Protein AF-A0A258B348-F1 (afdb_monomer)

Sequence (143 aa):
MLDVQHRRGAKHREEIDFTRKFMWTHMIFGAVVITLFLFHEVFRWFAGSLAWYALSLVVMYGFMNGRKSCRWLLALVFLAGSGAGLYFLSRVLPNTTEPRAALVPHAVIPLWVGFANLSYAIGALFVLFDPRIQRAGETGFML

pLDDT: mean 89.49, std 11.37, range [51.16, 97.75]

Structure (mmCIF, N/CA/C/O backbone):
data_AF-A0A258B348-F1
#
_entry.id   AF-A0A258B348-F1
#
loop_
_atom_site.group_PDB
_atom_site.id
_atom_site.type_symbol
_atom_site.label_atom_id
_atom_site.label_alt_id
_atom_site.label_comp_id
_atom_site.label_asym_id
_atom_site.label_entity_id
_atom_site.label_seq_id
_atom_site.pdbx_PDB_ins_code
_atom_site.Cartn_x
_atom_site.Cartn_y
_atom_site.Cartn_z
_atom_site.occupancy
_atom_site.B_iso_or_equiv
_atom_site.auth_seq_id
_atom_site.auth_comp_id
_atom_site.auth_asym_id
_atom_site.auth_atom_id
_atom_site.pdbx_PDB_model_num
ATOM 1 N N . MET A 1 1 ? -31.563 -8.450 29.713 1.00 52.59 1 MET A N 1
ATOM 2 C CA . MET A 1 1 ? -30.110 -8.649 29.462 1.00 52.59 1 MET A CA 1
ATOM 3 C C . MET A 1 1 ? -29.759 -8.773 27.975 1.00 52.59 1 MET A C 1
ATOM 5 O O . MET A 1 1 ? -28.684 -8.312 27.610 1.00 52.59 1 MET A O 1
ATOM 9 N N . LEU A 1 2 ? -30.648 -9.290 27.113 1.00 52.59 2 LEU A N 1
ATOM 10 C CA . LEU A 1 2 ? -30.443 -9.358 25.653 1.00 52.59 2 LEU A CA 1
ATOM 11 C C . LEU A 1 2 ? -30.317 -7.981 24.964 1.00 52.59 2 LEU A C 1
ATOM 13 O O . LEU A 1 2 ? -29.423 -7.805 24.141 1.00 52.59 2 LEU A O 1
ATOM 17 N N . ASP A 1 3 ? -31.091 -6.968 25.368 1.00 54.38 3 ASP A N 1
ATOM 18 C CA . ASP A 1 3 ? -31.000 -5.616 24.774 1.00 54.38 3 ASP A CA 1
ATOM 19 C C . ASP A 1 3 ? -29.657 -4.916 25.015 1.00 54.38 3 ASP A C 1
ATOM 21 O O . ASP A 1 3 ? -29.196 -4.120 24.196 1.00 54.38 3 ASP A O 1
ATOM 25 N N . VAL A 1 4 ? -28.986 -5.229 26.127 1.00 54.09 4 VAL A N 1
ATOM 26 C CA . VAL A 1 4 ? -27.671 -4.659 26.459 1.00 54.09 4 VAL A CA 1
ATOM 27 C C . VAL A 1 4 ? -26.576 -5.287 25.590 1.00 54.09 4 VAL A C 1
ATOM 29 O O . VAL A 1 4 ? -25.642 -4.594 25.187 1.00 54.09 4 VAL A O 1
ATOM 32 N N . GLN A 1 5 ? -26.705 -6.572 25.241 1.00 52.72 5 GLN A N 1
ATOM 33 C CA . GLN A 1 5 ? -25.818 -7.233 24.278 1.00 52.72 5 GLN A CA 1
ATOM 34 C C . GLN A 1 5 ? -26.095 -6.774 22.842 1.00 52.72 5 GLN A C 1
ATOM 36 O O . GLN A 1 5 ? -25.146 -6.507 22.106 1.00 52.72 5 GLN A O 1
ATOM 41 N N . HIS A 1 6 ? -27.363 -6.574 22.471 1.00 51.16 6 HIS A N 1
ATOM 42 C CA . HIS A 1 6 ? -27.734 -6.034 21.161 1.00 51.16 6 HIS A CA 1
ATOM 43 C C . HIS A 1 6 ? -27.214 -4.595 20.972 1.00 51.16 6 HIS A C 1
ATOM 45 O O . HIS A 1 6 ? -26.609 -4.276 19.948 1.00 51.16 6 HIS A O 1
ATOM 51 N N . ARG A 1 7 ? -27.316 -3.745 22.008 1.00 53.38 7 ARG A N 1
ATOM 52 C CA . ARG A 1 7 ? -26.714 -2.398 22.010 1.00 53.38 7 ARG A CA 1
ATOM 53 C C . ARG A 1 7 ? -25.183 -2.412 22.001 1.00 53.38 7 ARG A C 1
ATOM 55 O O . ARG A 1 7 ? -24.591 -1.532 21.385 1.00 53.38 7 ARG A O 1
ATOM 62 N N . ARG A 1 8 ? -24.522 -3.381 22.649 1.00 53.28 8 ARG A N 1
ATOM 63 C CA . ARG A 1 8 ? -23.050 -3.525 22.593 1.00 53.28 8 ARG A CA 1
ATOM 64 C C . ARG A 1 8 ? -22.556 -3.950 21.208 1.00 53.28 8 ARG A C 1
ATOM 66 O O . ARG A 1 8 ? -21.567 -3.393 20.748 1.00 53.28 8 ARG A O 1
ATOM 73 N N . GLY A 1 9 ? -23.261 -4.861 20.534 1.00 55.91 9 GLY A N 1
ATOM 74 C CA . GLY A 1 9 ? -22.968 -5.228 19.143 1.00 55.91 9 GLY A CA 1
ATOM 75 C C . GLY A 1 9 ? -23.170 -4.060 18.172 1.00 55.91 9 GLY A C 1
ATOM 76 O O . GLY A 1 9 ? -22.343 -3.836 17.294 1.00 55.91 9 GLY A O 1
ATOM 77 N N . ALA A 1 10 ? -24.214 -3.250 18.381 1.00 59.28 10 ALA A N 1
ATOM 78 C CA . ALA A 1 10 ? -24.449 -2.035 17.599 1.00 59.28 10 ALA A CA 1
ATOM 79 C C . ALA A 1 10 ? -23.384 -0.944 17.839 1.00 59.28 10 ALA A C 1
ATOM 81 O O . ALA A 1 10 ? -23.037 -0.221 16.911 1.00 59.28 10 ALA A O 1
ATOM 82 N N . LYS A 1 11 ? -22.826 -0.849 19.056 1.00 65.12 11 LYS A N 1
ATOM 83 C CA . LYS A 1 11 ? -21.873 0.206 19.447 1.00 65.12 11 LYS A CA 1
ATOM 84 C C . LYS A 1 11 ? -20.532 0.140 18.704 1.00 65.12 11 LYS A C 1
ATOM 86 O O . LYS A 1 11 ? -19.933 1.182 18.474 1.00 65.12 11 LYS A O 1
ATOM 91 N N . HIS A 1 12 ? -20.079 -1.054 18.323 1.00 74.75 12 HIS A N 1
ATOM 92 C CA . HIS A 1 12 ? -18.804 -1.246 17.615 1.00 74.75 12 HIS A CA 1
ATOM 93 C C . HIS A 1 12 ? -18.969 -1.465 16.106 1.00 74.75 12 HIS A C 1
ATOM 95 O O . HIS A 1 12 ? -17.981 -1.607 15.390 1.00 74.75 12 HIS A O 1
ATOM 101 N N . ARG A 1 13 ? -20.208 -1.478 15.600 1.00 82.75 13 ARG A N 1
ATOM 102 C CA . ARG A 1 13 ? -20.493 -1.792 14.196 1.00 82.75 13 ARG A CA 1
ATOM 103 C C . ARG A 1 13 ? -19.879 -0.776 13.237 1.00 82.75 13 ARG A C 1
ATOM 105 O O . ARG A 1 13 ? -19.224 -1.173 12.285 1.00 82.75 13 ARG A O 1
ATOM 112 N N . GLU A 1 14 ? -20.012 0.517 13.527 1.00 86.88 14 GLU A N 1
ATOM 113 C CA . GLU A 1 14 ? -19.422 1.577 12.696 1.00 86.88 14 GLU A CA 1
ATOM 114 C C . GLU A 1 14 ? -17.888 1.508 12.661 1.00 86.88 14 GLU A C 1
ATOM 116 O O . GLU A 1 14 ? -17.269 1.721 11.619 1.00 86.88 14 GLU A O 1
ATOM 121 N N . GLU A 1 15 ? -17.269 1.174 13.795 1.00 89.81 15 GLU A N 1
ATOM 122 C CA . GLU A 1 15 ? -15.815 1.044 13.932 1.00 89.81 15 GLU A CA 1
ATOM 123 C C . GLU A 1 15 ? -15.298 -0.154 13.124 1.00 89.81 15 GLU A C 1
ATOM 125 O O . GLU A 1 15 ? -14.300 -0.045 12.402 1.00 89.81 15 GLU A O 1
ATOM 130 N N . ILE A 1 16 ? -16.015 -1.279 13.195 1.00 89.56 16 ILE A N 1
ATOM 131 C CA . ILE A 1 16 ? -15.736 -2.486 12.415 1.00 89.56 16 ILE A CA 1
ATOM 132 C C . ILE A 1 16 ? -15.950 -2.226 10.921 1.00 89.56 16 ILE A C 1
ATOM 134 O O . ILE A 1 16 ? -15.089 -2.585 10.124 1.00 89.56 16 ILE A O 1
ATOM 138 N N . ASP A 1 17 ? -17.041 -1.569 10.525 1.00 92.44 17 ASP A N 1
ATOM 139 C CA . ASP A 1 17 ? -17.347 -1.289 9.118 1.00 92.44 17 ASP A CA 1
ATOM 140 C C . ASP A 1 17 ? -16.320 -0.334 8.494 1.00 92.44 17 ASP A C 1
ATOM 142 O O . ASP A 1 17 ? -15.881 -0.546 7.360 1.00 92.44 17 ASP A O 1
ATOM 146 N N . PHE A 1 18 ? -15.882 0.688 9.236 1.00 93.25 18 PHE A N 1
ATOM 147 C CA . PHE A 1 18 ? -14.788 1.563 8.812 1.00 93.25 18 PHE A CA 1
ATOM 148 C C . PHE A 1 18 ? -13.486 0.778 8.622 1.00 93.25 18 PHE A C 1
ATOM 150 O O . PHE A 1 18 ? -12.853 0.864 7.569 1.00 93.25 18 PHE A O 1
ATOM 157 N N . THR A 1 19 ? -13.109 -0.026 9.618 1.00 93.81 19 THR A N 1
ATOM 158 C CA . THR A 1 19 ? -11.858 -0.794 9.584 1.00 93.81 19 THR A CA 1
ATOM 159 C C . THR A 1 19 ? -11.880 -1.841 8.472 1.00 93.81 19 THR A C 1
ATOM 161 O O . THR A 1 19 ? -10.892 -2.011 7.765 1.00 93.81 19 THR A O 1
ATOM 164 N N . ARG A 1 20 ? -13.024 -2.487 8.237 1.00 94.06 20 ARG A N 1
ATOM 165 C CA . ARG A 1 20 ? -13.231 -3.428 7.132 1.00 94.06 20 ARG A CA 1
ATOM 166 C C . ARG A 1 20 ? -13.042 -2.753 5.778 1.00 94.06 20 ARG A C 1
ATOM 168 O O . ARG A 1 20 ? -12.306 -3.275 4.946 1.00 94.06 20 ARG A O 1
ATOM 175 N N . LYS A 1 21 ? -13.655 -1.583 5.561 1.00 95.50 21 LYS A N 1
ATOM 176 C CA . LYS A 1 21 ? -13.462 -0.798 4.328 1.00 95.50 21 LYS A CA 1
ATOM 177 C C . LYS A 1 21 ? -11.998 -0.418 4.141 1.00 95.50 21 LYS A C 1
ATOM 179 O O . LYS A 1 21 ? -11.476 -0.556 3.044 1.00 95.50 21 LYS A O 1
ATOM 184 N N . PHE A 1 22 ? -11.325 -0.006 5.212 1.00 95.69 22 PHE A N 1
ATOM 185 C CA . PHE A 1 22 ? -9.898 0.299 5.178 1.00 95.69 22 PHE A CA 1
ATOM 186 C C . PHE A 1 22 ? -9.052 -0.922 4.766 1.00 95.69 22 PHE A C 1
ATOM 188 O O . PHE A 1 22 ? -8.181 -0.797 3.906 1.00 95.69 22 PHE A O 1
ATOM 195 N N . MET A 1 23 ? -9.341 -2.112 5.308 1.00 95.75 23 MET A N 1
ATOM 196 C CA . MET A 1 23 ? -8.646 -3.350 4.927 1.00 95.75 23 MET A CA 1
ATOM 197 C C . MET A 1 23 ? -8.924 -3.753 3.475 1.00 95.75 23 MET A C 1
ATOM 199 O O . MET A 1 23 ? -7.995 -4.110 2.754 1.00 95.75 23 MET A O 1
ATOM 203 N N . TRP A 1 24 ? -10.166 -3.614 3.007 1.00 96.62 24 TRP A N 1
ATOM 204 C CA . TRP A 1 24 ? -10.508 -3.803 1.594 1.00 96.62 24 TRP A CA 1
ATOM 205 C C . TRP A 1 24 ? -9.739 -2.854 0.675 1.00 96.62 24 TRP A C 1
ATOM 207 O O . TRP A 1 24 ? -9.206 -3.286 -0.348 1.00 96.62 24 TRP A O 1
ATOM 217 N N . THR A 1 25 ? -9.628 -1.578 1.052 1.00 96.19 25 THR A N 1
ATOM 218 C CA . THR A 1 25 ? -8.833 -0.600 0.305 1.00 96.19 25 THR A CA 1
ATOM 219 C C . THR A 1 25 ? -7.378 -1.044 0.209 1.00 96.19 25 THR A C 1
ATOM 221 O O . THR A 1 25 ? -6.828 -1.036 -0.887 1.00 96.19 25 THR A O 1
ATOM 224 N N . HIS A 1 26 ? -6.764 -1.498 1.309 1.00 96.38 26 HIS A N 1
ATOM 225 C CA . HIS A 1 26 ? -5.401 -2.048 1.283 1.00 96.38 26 HIS A CA 1
ATOM 226 C C . HIS A 1 26 ? -5.277 -3.251 0.341 1.00 96.38 26 HIS A C 1
ATOM 228 O O . HIS A 1 26 ? -4.334 -3.319 -0.448 1.00 96.38 26 HIS A O 1
ATOM 234 N N . MET A 1 27 ? -6.240 -4.177 0.380 1.00 96.50 27 MET A N 1
ATOM 235 C CA . MET A 1 27 ? -6.226 -5.355 -0.486 1.00 96.50 27 MET A CA 1
ATOM 236 C C . MET A 1 27 ? -6.227 -4.966 -1.967 1.00 96.50 27 MET A C 1
ATOM 238 O O . MET A 1 27 ? -5.360 -5.414 -2.716 1.00 96.50 27 MET A O 1
ATOM 242 N N . ILE A 1 28 ? -7.152 -4.100 -2.380 1.00 96.69 28 ILE A N 1
ATOM 243 C CA . ILE A 1 28 ? -7.243 -3.633 -3.769 1.00 96.69 28 ILE A CA 1
ATOM 244 C C . ILE A 1 28 ? -5.974 -2.865 -4.148 1.00 96.69 28 ILE A C 1
ATOM 246 O O . ILE A 1 28 ? -5.372 -3.121 -5.190 1.00 96.69 28 ILE A O 1
ATOM 250 N N . PHE A 1 29 ? -5.533 -1.954 -3.282 1.00 95.88 29 PHE A N 1
ATOM 251 C CA . PHE A 1 29 ? -4.398 -1.082 -3.555 1.00 95.88 29 PHE A CA 1
ATOM 252 C C . PHE A 1 29 ? -3.085 -1.857 -3.717 1.00 95.88 29 PHE A C 1
ATOM 254 O O . PHE A 1 29 ? -2.336 -1.612 -4.662 1.00 95.88 29 PHE A O 1
ATOM 261 N N . GLY A 1 30 ? -2.828 -2.848 -2.859 1.00 94.94 30 GLY A N 1
ATOM 262 C CA . GLY A 1 30 ? -1.639 -3.690 -2.974 1.00 94.94 30 GLY A CA 1
ATOM 263 C C . GLY A 1 30 ? -1.623 -4.523 -4.259 1.00 94.94 30 GLY A C 1
ATOM 264 O O . GLY A 1 30 ? -0.583 -4.618 -4.909 1.00 94.94 30 GLY A O 1
ATOM 265 N N . ALA A 1 31 ? -2.777 -5.046 -4.690 1.00 96.56 31 ALA A N 1
ATOM 266 C CA . ALA A 1 31 ? -2.891 -5.754 -5.967 1.00 96.56 31 ALA A CA 1
ATOM 267 C C . ALA A 1 31 ? -2.591 -4.837 -7.169 1.00 96.56 31 ALA A C 1
ATOM 269 O O . ALA A 1 31 ? -1.899 -5.247 -8.105 1.00 96.56 31 ALA A O 1
ATOM 270 N N . VAL A 1 32 ? -3.049 -3.580 -7.124 1.00 96.38 32 VAL A N 1
ATOM 271 C CA . VAL A 1 32 ? -2.737 -2.570 -8.148 1.00 96.38 32 VAL A CA 1
ATOM 272 C C . VAL A 1 32 ? -1.234 -2.289 -8.200 1.00 96.38 32 VAL A C 1
ATOM 274 O O . VAL A 1 32 ? -0.656 -2.326 -9.283 1.00 96.38 32 VAL A O 1
ATOM 277 N N . VAL A 1 33 ? -0.577 -2.079 -7.055 1.00 94.88 33 VAL A N 1
ATOM 278 C CA . VAL A 1 33 ? 0.877 -1.830 -6.989 1.00 94.88 33 VAL A CA 1
ATOM 279 C C . VAL A 1 33 ? 1.681 -2.986 -7.594 1.00 94.88 33 VAL A C 1
ATOM 281 O O . VAL A 1 33 ? 2.580 -2.752 -8.402 1.00 94.88 33 VAL A O 1
ATOM 284 N N . ILE A 1 34 ? 1.337 -4.230 -7.252 1.00 95.44 34 ILE A N 1
ATOM 285 C CA . ILE A 1 34 ? 1.980 -5.428 -7.816 1.00 95.44 34 ILE A CA 1
ATOM 286 C C . ILE A 1 34 ? 1.810 -5.459 -9.340 1.00 95.44 34 ILE A C 1
ATOM 288 O O . ILE A 1 34 ? 2.776 -5.668 -10.076 1.00 95.44 34 ILE A O 1
ATOM 292 N N . THR A 1 35 ? 0.589 -5.218 -9.817 1.00 94.38 35 THR A N 1
ATOM 293 C CA . THR A 1 35 ? 0.264 -5.240 -11.249 1.00 94.38 35 THR A CA 1
ATOM 294 C C . THR A 1 35 ? 1.022 -4.155 -12.015 1.00 94.38 35 THR A C 1
ATOM 296 O O . THR A 1 35 ? 1.547 -4.415 -13.095 1.00 94.38 35 THR A O 1
ATOM 299 N N . LEU A 1 36 ? 1.157 -2.955 -11.445 1.00 94.06 36 LEU A N 1
ATOM 300 C CA . LEU A 1 36 ? 1.926 -1.871 -12.057 1.00 94.06 36 LEU A CA 1
ATOM 301 C C . LEU A 1 36 ? 3.411 -2.226 -12.176 1.00 94.06 36 LEU A C 1
ATOM 303 O O . LEU A 1 36 ? 3.993 -2.037 -13.243 1.00 94.06 36 LEU A O 1
ATOM 307 N N . PHE A 1 37 ? 4.027 -2.803 -11.138 1.00 93.19 37 PHE A N 1
ATOM 308 C CA . PHE A 1 37 ? 5.416 -3.268 -11.242 1.00 93.19 37 PHE A CA 1
ATOM 309 C C . PHE A 1 37 ? 5.603 -4.347 -12.314 1.00 93.19 37 PHE A C 1
ATOM 311 O O . PHE A 1 37 ? 6.640 -4.358 -12.980 1.00 93.19 37 PHE A O 1
ATOM 318 N N . LEU A 1 38 ? 4.610 -5.223 -12.498 1.00 92.50 38 LEU A N 1
ATOM 319 C CA . LEU A 1 38 ? 4.613 -6.218 -13.567 1.00 92.50 38 LEU A CA 1
ATOM 320 C C . LEU A 1 38 ? 4.548 -5.558 -14.954 1.00 92.50 38 LEU A C 1
ATOM 322 O O . LEU A 1 38 ? 5.351 -5.895 -15.818 1.00 92.50 38 LEU A O 1
ATOM 326 N N . PHE A 1 39 ? 3.649 -4.592 -15.161 1.00 92.12 39 PHE A N 1
ATOM 327 C CA . PHE A 1 39 ? 3.495 -3.890 -16.446 1.00 92.12 39 PHE A CA 1
ATOM 328 C C . PHE A 1 39 ? 4.687 -3.003 -16.817 1.00 92.12 39 PHE A C 1
ATOM 330 O O . PHE A 1 39 ? 4.958 -2.796 -17.999 1.00 92.12 39 PHE A O 1
ATOM 337 N N . HIS A 1 40 ? 5.420 -2.511 -15.820 1.00 88.81 40 HIS A N 1
ATOM 338 C CA . HIS A 1 40 ? 6.686 -1.809 -16.024 1.00 88.81 40 HIS A CA 1
ATOM 339 C C . HIS A 1 40 ? 7.893 -2.750 -16.187 1.00 88.81 40 HIS A C 1
ATOM 341 O O . HIS A 1 40 ? 9.023 -2.269 -16.291 1.00 88.81 40 HIS A O 1
ATOM 347 N N . GLU A 1 41 ? 7.673 -4.071 -16.176 1.00 89.94 41 GLU A N 1
ATOM 348 C CA . GLU A 1 41 ? 8.704 -5.115 -16.269 1.00 89.94 41 GLU A CA 1
ATOM 349 C C . GLU A 1 41 ? 9.805 -5.000 -15.194 1.00 89.94 41 GLU A C 1
ATOM 351 O O . GLU A 1 41 ? 10.937 -5.457 -15.359 1.00 89.94 41 GLU A O 1
ATOM 356 N N . VAL A 1 42 ? 9.484 -4.426 -14.028 1.00 89.94 42 VAL A N 1
ATOM 357 C CA . VAL A 1 42 ? 10.429 -4.293 -12.906 1.00 89.94 42 VAL A CA 1
ATOM 358 C C . VAL A 1 42 ? 10.365 -5.555 -12.039 1.00 89.94 42 VAL A C 1
ATOM 360 O O . VAL A 1 42 ? 10.003 -5.516 -10.862 1.00 89.94 42 VAL A O 1
ATOM 363 N N . PHE A 1 43 ? 10.716 -6.708 -12.619 1.00 90.06 43 PHE A N 1
ATOM 364 C CA . PHE A 1 43 ? 10.436 -8.038 -12.048 1.00 90.06 43 PHE A CA 1
ATOM 365 C C . PHE A 1 43 ? 10.975 -8.259 -10.628 1.00 90.06 43 PHE A C 1
ATOM 367 O O . PHE A 1 43 ? 10.317 -8.888 -9.798 1.00 90.06 43 PHE A O 1
ATOM 374 N N . ARG A 1 44 ? 12.149 -7.704 -10.304 1.00 92.06 44 ARG A N 1
ATOM 375 C CA . ARG A 1 44 ? 12.716 -7.805 -8.949 1.00 92.06 44 ARG A CA 1
ATOM 376 C C . ARG A 1 44 ? 11.852 -7.082 -7.910 1.00 92.06 44 ARG A C 1
ATOM 378 O O . ARG A 1 44 ? 11.653 -7.598 -6.814 1.00 92.06 44 ARG A O 1
ATOM 385 N N . TRP A 1 45 ? 11.332 -5.905 -8.254 1.00 93.62 45 TRP A N 1
ATOM 386 C CA . TRP A 1 45 ? 10.460 -5.128 -7.368 1.00 93.62 45 TRP A CA 1
ATOM 387 C C . TRP A 1 45 ? 9.026 -5.634 -7.375 1.00 93.62 45 TRP A C 1
ATOM 389 O O . TRP A 1 45 ? 8.387 -5.606 -6.331 1.00 93.62 45 TRP A O 1
ATOM 399 N N . PHE A 1 46 ? 8.566 -6.210 -8.485 1.00 93.88 46 PHE A N 1
ATOM 400 C CA . PHE A 1 46 ? 7.355 -7.021 -8.517 1.00 93.88 46 PHE A CA 1
ATOM 401 C C . PHE A 1 46 ? 7.426 -8.150 -7.476 1.00 93.88 46 PHE A C 1
ATOM 403 O O . PHE A 1 46 ? 6.578 -8.204 -6.588 1.00 93.88 46 PHE A O 1
ATOM 410 N N . ALA A 1 47 ? 8.470 -8.986 -7.497 1.00 95.25 47 ALA A N 1
ATOM 411 C CA . ALA A 1 47 ? 8.625 -10.080 -6.535 1.00 95.25 47 ALA A CA 1
ATOM 412 C C . ALA A 1 47 ? 8.716 -9.573 -5.083 1.00 95.25 47 ALA A C 1
ATOM 414 O O . ALA A 1 47 ? 8.074 -10.124 -4.188 1.00 95.25 47 ALA A O 1
ATOM 415 N N . GLY A 1 48 ? 9.457 -8.483 -4.854 1.00 95.81 48 GLY A N 1
ATOM 416 C CA . GLY A 1 48 ? 9.523 -7.825 -3.547 1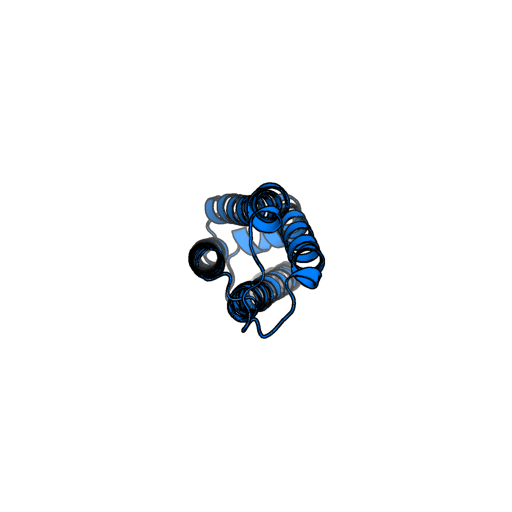.00 95.81 48 GLY A CA 1
ATOM 417 C C . GLY A 1 48 ? 8.161 -7.306 -3.071 1.00 95.81 48 GLY A C 1
ATOM 418 O O . GLY A 1 48 ? 7.785 -7.532 -1.923 1.00 95.81 48 GLY A O 1
ATOM 419 N N . SER A 1 49 ? 7.392 -6.671 -3.959 1.00 95.56 49 SER A N 1
ATOM 420 C CA . SER A 1 49 ? 6.045 -6.174 -3.662 1.00 95.56 49 SER A CA 1
ATOM 421 C C . SER A 1 49 ? 5.065 -7.310 -3.373 1.00 95.56 49 SER A C 1
ATOM 423 O O . SER A 1 49 ? 4.262 -7.191 -2.454 1.00 95.56 49 SER A O 1
ATOM 425 N N . LEU A 1 50 ? 5.188 -8.442 -4.073 1.00 97.00 50 LEU A N 1
ATOM 426 C CA . LEU A 1 50 ? 4.385 -9.638 -3.837 1.00 97.00 50 LEU A CA 1
ATOM 427 C C . LEU A 1 50 ? 4.666 -10.228 -2.449 1.00 97.00 50 LEU A C 1
ATOM 429 O O . LEU A 1 50 ? 3.733 -10.505 -1.697 1.00 97.00 50 LEU A O 1
ATOM 433 N N . ALA A 1 51 ? 5.944 -10.368 -2.085 1.00 97.62 51 ALA A N 1
AT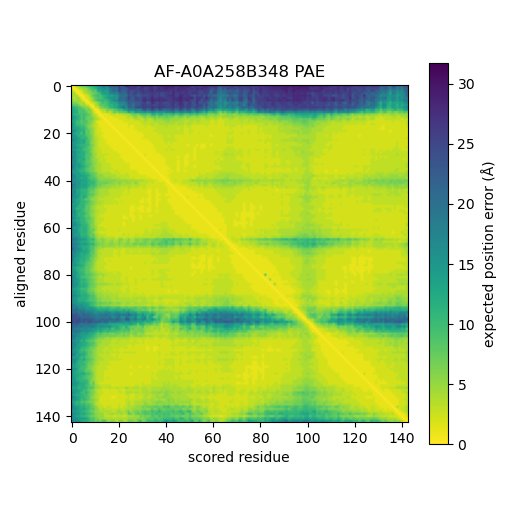OM 434 C CA . ALA A 1 51 ? 6.349 -10.861 -0.770 1.00 97.62 51 ALA A CA 1
ATOM 435 C C . ALA A 1 51 ? 5.897 -9.920 0.358 1.00 97.62 51 ALA A C 1
ATOM 437 O O . ALA A 1 51 ? 5.341 -10.365 1.364 1.00 97.62 51 ALA A O 1
ATOM 438 N N . TRP A 1 52 ? 6.086 -8.611 0.175 1.00 97.19 52 TRP A N 1
ATOM 439 C CA . TRP A 1 52 ? 5.637 -7.594 1.122 1.00 97.19 52 TRP A CA 1
ATOM 440 C C . TRP A 1 52 ? 4.111 -7.600 1.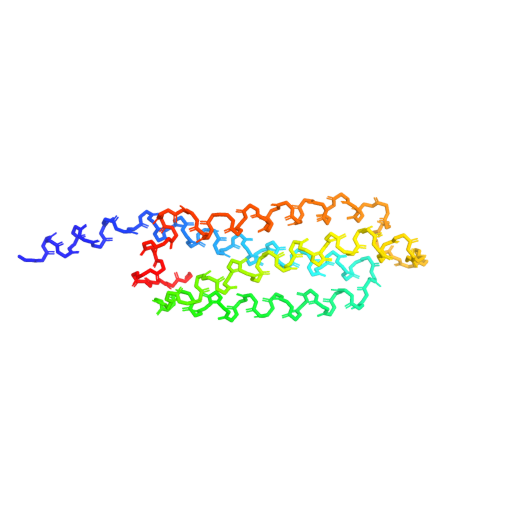284 1.00 97.19 52 TRP A C 1
ATOM 442 O O . TRP A 1 52 ? 3.600 -7.562 2.404 1.00 97.19 52 TRP A O 1
ATOM 452 N N . TYR A 1 53 ? 3.374 -7.716 0.181 1.00 97.19 53 TYR A N 1
ATOM 453 C CA . TYR A 1 53 ? 1.921 -7.769 0.207 1.00 97.19 53 TYR A CA 1
ATOM 454 C C . TYR A 1 53 ? 1.421 -9.039 0.900 1.00 97.19 53 TYR A C 1
ATOM 456 O O . TYR A 1 53 ? 0.582 -8.941 1.793 1.00 97.19 53 TYR A O 1
ATOM 464 N N . ALA A 1 54 ? 1.994 -10.208 0.601 1.00 97.62 54 ALA A N 1
ATOM 465 C CA . ALA A 1 54 ? 1.673 -11.451 1.303 1.00 97.62 54 ALA A CA 1
ATOM 466 C C . ALA A 1 54 ? 1.907 -11.328 2.819 1.00 97.62 54 ALA A C 1
ATOM 468 O O . ALA A 1 54 ? 1.029 -11.676 3.611 1.00 97.62 54 ALA A O 1
ATOM 469 N N . LEU A 1 55 ? 3.043 -10.752 3.233 1.00 97.75 55 LEU A N 1
ATOM 470 C CA . LEU A 1 55 ? 3.322 -10.461 4.640 1.00 97.75 55 LEU A CA 1
ATOM 471 C C . LEU A 1 55 ? 2.255 -9.539 5.246 1.00 97.75 55 LEU A C 1
ATOM 473 O O . LEU A 1 55 ? 1.746 -9.816 6.332 1.00 97.75 55 LEU A O 1
ATOM 477 N N . SER A 1 56 ? 1.878 -8.471 4.540 1.00 97.00 56 SER A N 1
ATOM 478 C CA . SER A 1 56 ? 0.848 -7.539 5.005 1.00 97.00 56 SER A CA 1
ATOM 479 C C . SER A 1 56 ? -0.507 -8.224 5.215 1.00 97.00 56 SER A C 1
ATOM 481 O O . SER A 1 56 ? -1.173 -7.944 6.208 1.00 97.00 56 SER A O 1
ATOM 483 N N . LEU A 1 57 ? -0.880 -9.177 4.350 1.00 97.06 57 LEU A N 1
ATOM 484 C CA . LEU A 1 57 ? -2.120 -9.945 4.472 1.00 97.06 57 LEU A CA 1
ATOM 485 C C . LEU A 1 57 ? -2.089 -10.902 5.669 1.00 97.06 57 LEU A C 1
ATOM 487 O O . LEU A 1 57 ? -3.071 -10.988 6.404 1.00 97.06 57 LEU A O 1
ATOM 491 N N . VAL A 1 58 ? -0.963 -11.579 5.919 1.00 97.00 58 VAL A N 1
ATOM 492 C CA . VAL A 1 58 ? -0.801 -12.447 7.101 1.00 97.00 58 VAL A CA 1
ATOM 493 C C . VAL A 1 58 ? -0.920 -11.635 8.391 1.00 97.00 58 VAL A C 1
ATOM 495 O O . VAL A 1 58 ? -1.611 -12.034 9.332 1.00 97.00 58 VAL A O 1
ATOM 498 N N . VAL A 1 59 ? -0.276 -10.468 8.441 1.00 96.38 59 VAL A N 1
ATOM 499 C CA . VAL A 1 59 ? -0.341 -9.586 9.610 1.00 96.38 59 VAL A CA 1
ATOM 500 C C . VAL A 1 59 ? -1.745 -9.000 9.780 1.00 96.38 59 VAL A C 1
ATOM 502 O O . VAL A 1 59 ? -2.254 -8.969 10.902 1.00 96.38 59 VAL A O 1
ATOM 505 N N . MET A 1 60 ? -2.400 -8.605 8.685 1.00 95.69 60 MET A N 1
ATOM 506 C CA . MET A 1 60 ? -3.793 -8.151 8.672 1.00 95.69 60 MET A CA 1
ATOM 507 C C . MET A 1 60 ? -4.737 -9.225 9.220 1.00 95.69 60 MET A C 1
ATOM 509 O O . MET A 1 60 ? -5.562 -8.927 10.078 1.00 95.69 60 MET A O 1
ATOM 513 N N . TYR A 1 61 ? -4.576 -10.482 8.804 1.00 95.31 61 TYR A N 1
ATOM 514 C CA . TYR A 1 61 ? -5.350 -11.603 9.338 1.00 95.31 61 TYR A CA 1
ATOM 515 C C . TYR A 1 61 ? -5.150 -11.768 10.854 1.00 95.31 61 TYR A C 1
ATOM 517 O O . TYR A 1 61 ? -6.107 -11.933 11.611 1.00 95.31 61 TYR A O 1
ATOM 525 N N . GLY A 1 62 ? -3.908 -11.647 11.334 1.00 93.12 62 GLY A N 1
ATOM 526 C CA . GLY A 1 62 ? -3.617 -11.646 12.769 1.00 93.12 62 GLY A CA 1
ATOM 527 C C . GLY A 1 62 ? -4.282 -10.485 13.520 1.00 93.12 62 GLY A C 1
ATOM 528 O O . GLY A 1 62 ? -4.796 -10.680 14.622 1.00 93.12 62 GLY A O 1
ATOM 529 N N . PHE A 1 63 ? -4.307 -9.294 12.917 1.00 93.75 63 PHE A N 1
ATOM 530 C CA . PHE A 1 63 ? -4.968 -8.106 13.462 1.00 93.75 63 PHE A CA 1
ATOM 531 C C . PHE A 1 63 ? -6.488 -8.292 13.561 1.00 93.75 63 PHE A C 1
ATOM 533 O O . PHE A 1 63 ? -7.074 -8.024 14.607 1.00 93.75 63 PHE A O 1
ATOM 540 N N . MET A 1 64 ? -7.107 -8.828 12.512 1.00 92.06 64 MET A N 1
ATOM 541 C CA . MET A 1 64 ? -8.535 -9.152 12.465 1.00 92.06 64 MET A CA 1
ATOM 542 C C . MET A 1 64 ? -8.958 -10.165 13.539 1.00 92.06 64 MET A C 1
ATOM 544 O O . MET A 1 64 ? -10.071 -10.094 14.050 1.00 92.06 64 MET A O 1
ATOM 548 N N . ASN A 1 65 ? -8.047 -11.046 13.960 1.00 91.56 65 ASN A N 1
ATOM 549 C CA . ASN A 1 65 ? -8.264 -12.020 15.035 1.00 91.56 65 ASN A CA 1
ATOM 550 C C . ASN A 1 65 ? -8.085 -11.455 16.461 1.00 91.56 65 ASN A C 1
ATOM 552 O O . ASN A 1 65 ? -7.920 -12.224 17.408 1.00 91.56 65 ASN A O 1
ATOM 556 N N . GLY A 1 66 ? -8.065 -10.132 16.649 1.00 87.00 66 GLY A N 1
ATOM 557 C CA . GLY A 1 66 ? -8.020 -9.535 17.990 1.00 87.00 66 GLY A CA 1
ATOM 558 C C . GLY A 1 66 ? -6.611 -9.333 18.567 1.00 87.00 66 GLY A C 1
ATOM 559 O O . GLY A 1 66 ? -6.453 -8.934 19.725 1.00 87.00 66 GLY A O 1
ATOM 560 N N . ARG A 1 67 ? -5.544 -9.648 17.816 1.00 89.12 67 ARG A N 1
ATOM 561 C CA . ARG A 1 67 ? -4.170 -9.614 18.349 1.00 89.12 67 ARG A CA 1
ATOM 562 C C . ARG A 1 67 ? -3.602 -8.196 18.319 1.00 89.12 67 ARG A C 1
ATOM 564 O O . ARG A 1 67 ? -3.174 -7.706 17.274 1.00 89.12 67 ARG A O 1
ATOM 571 N N . LYS A 1 68 ? -3.477 -7.569 19.494 1.00 86.12 68 LYS A N 1
ATOM 572 C CA . LYS A 1 68 ? -2.946 -6.196 19.643 1.00 86.12 68 LYS A CA 1
ATOM 573 C C . LYS A 1 68 ? -1.556 -5.997 19.021 1.00 86.12 68 LYS A C 1
ATOM 575 O O . LYS A 1 68 ? -1.306 -4.958 18.412 1.00 86.12 68 LYS A O 1
ATOM 580 N N . SER A 1 69 ? -0.665 -6.987 19.119 1.00 90.94 69 SER A N 1
ATOM 581 C CA . SER A 1 69 ? 0.682 -6.915 18.525 1.00 90.94 69 SER A CA 1
ATOM 582 C C . SER A 1 69 ? 0.648 -6.848 16.996 1.00 90.94 69 SER A C 1
ATOM 584 O O . SER A 1 69 ? 1.486 -6.183 16.392 1.00 90.94 69 SER A O 1
ATOM 586 N N . CYS A 1 70 ? -0.349 -7.471 16.361 1.00 93.12 70 CYS A N 1
ATOM 587 C CA . CYS A 1 70 ? -0.500 -7.445 14.909 1.00 93.12 70 CYS A CA 1
ATOM 588 C C . CYS A 1 70 ? -0.879 -6.056 14.388 1.00 93.12 70 CYS A C 1
ATOM 590 O O . CYS A 1 70 ? -0.511 -5.732 13.268 1.00 93.12 70 CYS A O 1
ATOM 592 N N . ARG A 1 71 ? -1.519 -5.198 15.197 1.00 93.62 71 ARG A N 1
ATOM 593 C CA . ARG A 1 71 ? -1.760 -3.790 14.831 1.00 93.62 71 ARG A CA 1
ATOM 594 C C . ARG A 1 71 ? -0.448 -3.031 14.634 1.00 93.62 71 ARG A C 1
ATOM 596 O O . ARG A 1 71 ? -0.251 -2.376 13.617 1.00 93.62 71 ARG A O 1
ATOM 603 N N . TRP A 1 72 ? 0.456 -3.139 15.608 1.00 95.06 72 TRP A N 1
ATOM 604 C CA . TRP A 1 72 ? 1.769 -2.494 15.546 1.00 95.06 72 TRP A CA 1
ATOM 605 C C . TRP A 1 72 ? 2.611 -3.053 14.404 1.00 95.06 72 TRP A C 1
ATOM 607 O O . TRP A 1 72 ? 3.206 -2.288 13.651 1.00 95.06 72 TRP A O 1
ATOM 617 N N . LEU A 1 73 ? 2.601 -4.376 14.226 1.00 96.31 73 LEU A N 1
ATOM 618 C CA . LEU A 1 73 ? 3.256 -5.011 13.087 1.00 96.31 73 LEU A CA 1
ATOM 619 C C . LEU A 1 73 ? 2.669 -4.534 11.755 1.00 96.31 73 LEU A C 1
ATOM 621 O O . LEU A 1 73 ? 3.431 -4.279 10.832 1.00 96.31 73 LEU A O 1
ATOM 625 N N . LEU A 1 74 ? 1.348 -4.357 11.647 1.00 96.31 74 LEU A N 1
ATOM 626 C CA . LEU A 1 74 ? 0.709 -3.887 10.416 1.00 96.31 74 LEU A CA 1
ATOM 627 C C . LEU A 1 74 ? 1.152 -2.461 10.074 1.00 96.31 74 LEU A C 1
ATOM 629 O 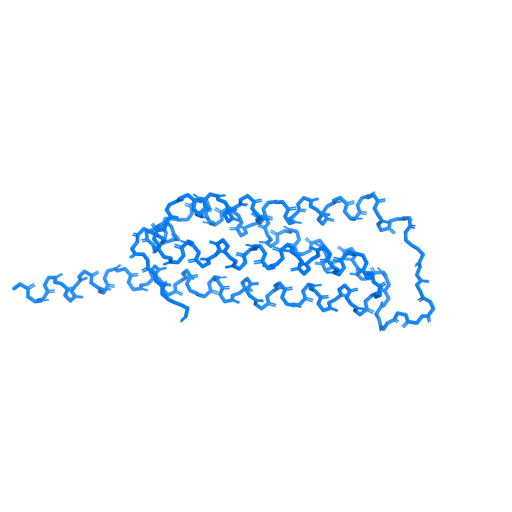O . LEU A 1 74 ? 1.521 -2.191 8.934 1.00 96.31 74 LEU A O 1
ATOM 633 N N . ALA A 1 75 ? 1.196 -1.575 11.073 1.00 96.62 75 ALA A N 1
ATOM 634 C CA . ALA A 1 75 ? 1.726 -0.227 10.902 1.00 96.62 75 ALA A CA 1
ATOM 635 C C . ALA A 1 75 ? 3.199 -0.242 10.462 1.00 96.62 75 ALA A C 1
ATOM 637 O O . ALA A 1 75 ? 3.569 0.477 9.536 1.00 96.62 75 ALA A O 1
ATOM 638 N N . LEU A 1 76 ? 4.031 -1.092 11.074 1.00 97.44 76 LEU A N 1
ATOM 639 C CA . LEU A 1 76 ? 5.432 -1.251 10.676 1.00 97.44 76 LEU A CA 1
ATOM 640 C C . LEU A 1 76 ? 5.569 -1.773 9.244 1.00 97.44 76 LEU A C 1
ATOM 642 O O . LEU A 1 76 ? 6.405 -1.271 8.501 1.00 97.44 76 LEU A O 1
ATOM 646 N N . VAL A 1 77 ? 4.739 -2.733 8.831 1.00 97.38 77 VAL A N 1
ATOM 647 C CA . VAL A 1 77 ? 4.728 -3.245 7.454 1.00 97.38 77 VAL A CA 1
ATOM 648 C C . VAL A 1 77 ? 4.349 -2.139 6.469 1.00 97.38 77 VAL A C 1
ATOM 650 O O . VAL A 1 77 ? 4.999 -2.009 5.433 1.00 97.38 77 VAL A O 1
ATOM 653 N N . PHE A 1 78 ? 3.361 -1.301 6.791 1.00 97.50 78 PHE A N 1
ATOM 654 C CA . PHE A 1 78 ? 2.970 -0.167 5.946 1.00 97.50 78 PHE A CA 1
ATOM 655 C C . PHE A 1 78 ? 4.081 0.884 5.839 1.00 97.50 78 PHE A C 1
ATOM 657 O O . PHE A 1 78 ? 4.416 1.314 4.735 1.00 97.50 78 PHE A O 1
ATOM 664 N N . LEU A 1 79 ? 4.720 1.237 6.958 1.00 97.31 79 LEU A N 1
ATOM 665 C CA . LEU A 1 79 ? 5.875 2.139 6.957 1.00 97.31 79 LEU A CA 1
ATOM 666 C C . LEU A 1 79 ? 7.056 1.554 6.177 1.00 97.31 79 LEU A C 1
ATOM 668 O O . LEU A 1 79 ? 7.693 2.274 5.413 1.00 97.31 79 LEU A O 1
ATOM 672 N N . ALA A 1 80 ? 7.322 0.253 6.314 1.00 96.50 80 ALA A N 1
ATOM 673 C CA . ALA A 1 80 ? 8.354 -0.434 5.547 1.00 96.50 80 ALA A CA 1
ATOM 674 C C . ALA A 1 80 ? 8.051 -0.404 4.043 1.00 96.50 80 ALA A C 1
ATOM 676 O O . ALA A 1 80 ? 8.961 -0.166 3.254 1.00 96.50 80 ALA A O 1
ATOM 677 N N . GLY A 1 81 ? 6.784 -0.570 3.646 1.00 94.62 81 GLY A N 1
ATOM 678 C CA . GLY A 1 81 ? 6.345 -0.428 2.255 1.00 94.62 81 GLY A CA 1
ATOM 679 C C . GLY A 1 81 ? 6.600 0.979 1.713 1.00 94.62 81 GLY A C 1
ATOM 680 O O . GLY A 1 81 ? 7.245 1.135 0.677 1.00 94.62 81 GLY A O 1
ATOM 681 N N . SER A 1 82 ? 6.190 2.011 2.460 1.00 96.38 82 SER A N 1
ATOM 682 C CA . SER A 1 82 ? 6.462 3.409 2.099 1.00 96.38 82 SER A CA 1
ATOM 683 C C . SER A 1 82 ? 7.963 3.714 2.026 1.00 96.38 82 SER A C 1
ATOM 685 O O . SER A 1 82 ? 8.409 4.420 1.124 1.00 96.38 82 SER A O 1
ATOM 687 N N . GLY A 1 83 ? 8.760 3.204 2.966 1.00 96.00 83 GLY A N 1
ATOM 688 C CA . GLY A 1 83 ? 10.211 3.383 2.970 1.00 96.00 83 GLY A CA 1
ATOM 689 C C . GLY A 1 83 ? 10.883 2.680 1.791 1.00 96.00 83 GLY A C 1
ATOM 690 O O . GLY A 1 83 ? 11.753 3.257 1.139 1.00 96.00 83 GLY A O 1
ATOM 691 N N . ALA A 1 84 ? 10.441 1.464 1.465 1.00 95.12 84 ALA A N 1
ATOM 692 C CA . ALA A 1 84 ? 10.933 0.707 0.322 1.00 95.12 84 ALA A CA 1
ATOM 693 C C . ALA A 1 84 ? 10.628 1.419 -1.003 1.00 95.12 84 ALA A C 1
ATOM 695 O O . ALA A 1 84 ? 11.504 1.494 -1.863 1.00 95.12 84 ALA A O 1
ATOM 696 N N . GLY A 1 85 ? 9.438 2.004 -1.159 1.00 94.31 85 GLY A N 1
ATOM 697 C CA . GLY A 1 85 ? 9.117 2.787 -2.349 1.00 94.31 85 GLY A CA 1
ATOM 698 C C . GLY A 1 85 ? 9.903 4.100 -2.436 1.00 94.31 85 GLY A C 1
ATOM 699 O O . GLY A 1 85 ? 10.322 4.482 -3.527 1.00 94.31 85 GLY A O 1
ATOM 700 N N . LEU A 1 86 ? 10.192 4.776 -1.317 1.00 95.94 86 LEU A N 1
ATOM 701 C CA . LEU A 1 86 ? 11.095 5.939 -1.311 1.00 95.94 86 LEU A CA 1
ATOM 702 C C . LEU A 1 86 ? 12.525 5.552 -1.708 1.00 95.94 86 LEU A C 1
ATOM 704 O O . LEU A 1 86 ? 13.171 6.248 -2.497 1.00 95.94 86 LEU A O 1
ATOM 708 N N . TYR A 1 87 ? 13.021 4.425 -1.196 1.00 96.50 87 TYR A N 1
ATOM 709 C CA . TYR A 1 87 ? 14.312 3.873 -1.599 1.00 96.50 87 TYR A CA 1
ATOM 710 C C . TYR A 1 87 ? 14.327 3.533 -3.093 1.00 96.50 87 TYR A C 1
ATOM 712 O O . TYR A 1 87 ? 15.274 3.883 -3.798 1.00 96.50 87 TYR A O 1
ATOM 720 N N . PHE A 1 88 ? 13.260 2.915 -3.599 1.00 95.12 88 PHE A N 1
ATOM 721 C CA . PHE A 1 88 ? 13.121 2.610 -5.016 1.00 95.12 88 PHE A CA 1
ATOM 722 C C . PHE A 1 88 ? 13.218 3.874 -5.877 1.00 95.12 88 PHE A C 1
ATOM 724 O O . PHE A 1 88 ? 14.051 3.923 -6.779 1.00 95.12 88 PHE A O 1
ATOM 731 N N . LEU A 1 89 ? 12.453 4.921 -5.554 1.00 94.81 89 LEU A N 1
ATOM 732 C CA . LEU A 1 89 ? 12.466 6.181 -6.305 1.00 94.81 89 LEU A CA 1
ATOM 733 C C . LEU A 1 89 ? 13.812 6.904 -6.263 1.00 94.81 89 LEU A C 1
ATOM 735 O O . LEU A 1 89 ? 14.242 7.460 -7.268 1.00 94.81 89 LEU A O 1
ATOM 739 N N . SER A 1 90 ? 14.479 6.904 -5.110 1.00 94.94 90 SER A N 1
ATOM 740 C CA . SER A 1 90 ? 15.710 7.676 -4.913 1.00 94.94 90 SER A CA 1
ATOM 741 C C . SER A 1 90 ? 16.977 6.954 -5.369 1.00 94.94 90 SER A C 1
ATOM 743 O O . SER A 1 90 ? 17.944 7.605 -5.759 1.00 94.94 90 SER A O 1
ATOM 745 N N . ARG A 1 91 ? 17.012 5.618 -5.291 1.00 94.69 91 ARG A N 1
ATOM 746 C CA . ARG A 1 91 ? 18.237 4.830 -5.508 1.00 94.69 91 ARG A CA 1
ATOM 747 C C . ARG A 1 91 ? 18.144 3.834 -6.650 1.00 94.69 91 ARG A C 1
ATOM 74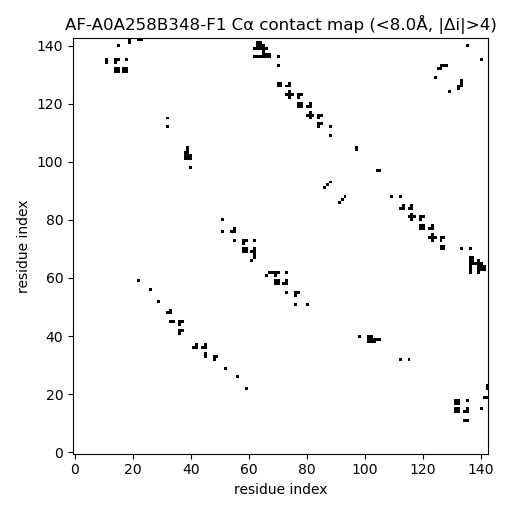9 O O . ARG A 1 91 ? 19.172 3.533 -7.250 1.00 94.69 91 ARG A O 1
ATOM 756 N N . VAL A 1 92 ? 16.963 3.299 -6.946 1.00 92.62 92 VAL A N 1
ATOM 757 C CA . VAL A 1 92 ? 16.830 2.228 -7.943 1.00 92.62 92 VAL A CA 1
ATOM 758 C C . VAL A 1 92 ? 16.359 2.761 -9.283 1.00 92.62 92 VAL A C 1
ATOM 760 O O . VAL A 1 92 ? 17.003 2.491 -10.293 1.00 92.62 92 VAL A O 1
ATOM 763 N N . LEU A 1 93 ? 15.272 3.530 -9.297 1.00 91.25 93 LEU A N 1
ATOM 764 C CA . LEU A 1 93 ? 14.668 4.033 -10.524 1.00 91.25 93 LEU A CA 1
ATOM 765 C C . LEU A 1 93 ? 15.651 4.837 -11.398 1.00 91.25 93 LEU A C 1
ATOM 767 O O . LEU A 1 93 ? 15.703 4.548 -12.588 1.00 91.25 93 LEU A O 1
ATOM 771 N N . PRO A 1 94 ? 16.504 5.740 -10.859 1.00 90.81 94 PRO A N 1
ATOM 772 C CA . PRO A 1 94 ? 17.466 6.486 -11.681 1.00 90.81 94 PRO A CA 1
ATOM 773 C C . PRO A 1 94 ? 18.500 5.601 -12.389 1.00 90.81 94 PRO A C 1
ATOM 775 O O . PRO A 1 94 ? 19.080 6.006 -13.388 1.00 90.81 94 PRO A O 1
ATOM 778 N N . ASN A 1 95 ? 18.737 4.399 -11.859 1.00 88.94 95 ASN A N 1
ATOM 779 C CA . ASN A 1 95 ? 19.679 3.423 -12.401 1.00 88.94 95 ASN A CA 1
ATOM 780 C C . ASN A 1 95 ? 18.983 2.348 -13.252 1.00 88.94 95 ASN A C 1
ATOM 782 O O . ASN A 1 95 ? 19.630 1.399 -13.692 1.00 88.94 95 ASN A O 1
ATOM 786 N N . THR A 1 96 ? 17.665 2.447 -13.434 1.00 84.75 96 THR A N 1
ATOM 787 C CA . THR A 1 96 ? 16.889 1.482 -14.211 1.00 84.75 96 THR A CA 1
ATOM 788 C C . THR A 1 96 ? 16.789 1.982 -15.644 1.00 84.75 96 THR A C 1
ATOM 790 O O . THR A 1 96 ? 16.341 3.098 -15.889 1.00 84.75 96 THR A O 1
ATOM 793 N N . THR A 1 97 ? 17.225 1.164 -16.597 1.00 81.75 97 THR A N 1
ATOM 794 C CA . THR A 1 97 ? 17.034 1.437 -18.020 1.00 81.75 97 THR A CA 1
ATOM 795 C C . THR A 1 97 ? 15.643 0.990 -18.445 1.00 81.75 97 THR A C 1
ATOM 797 O O . THR A 1 97 ? 15.190 -0.088 -18.063 1.00 81.75 97 THR A O 1
ATOM 800 N N . GLU A 1 98 ? 14.968 1.817 -19.240 1.00 77.50 98 GLU A N 1
ATOM 801 C CA . GLU A 1 98 ? 13.635 1.503 -19.746 1.00 77.50 98 GLU A CA 1
ATOM 802 C C . GLU A 1 98 ? 13.700 0.290 -20.697 1.00 77.50 98 GLU A C 1
ATOM 804 O O . GLU A 1 98 ? 14.436 0.321 -21.693 1.00 77.50 98 GLU A O 1
ATOM 809 N N . PRO A 1 99 ? 12.975 -0.804 -20.402 1.00 76.75 99 PRO A N 1
ATOM 810 C CA . PRO A 1 99 ? 12.887 -1.954 -21.288 1.00 76.75 99 PRO A CA 1
ATOM 811 C C . PRO A 1 99 ? 12.213 -1.570 -22.603 1.00 76.75 99 PRO A C 1
ATOM 813 O O . PRO A 1 99 ? 11.215 -0.854 -22.619 1.00 76.75 99 PRO A O 1
ATOM 816 N N . ARG A 1 100 ? 12.698 -2.120 -23.723 1.00 70.19 100 ARG A N 1
ATOM 817 C CA . ARG A 1 100 ? 12.093 -1.889 -25.049 1.00 70.19 100 ARG A CA 1
ATOM 818 C C . ARG A 1 100 ? 10.645 -2.393 -25.171 1.00 70.19 100 ARG A C 1
ATOM 820 O O . ARG A 1 100 ? 9.977 -2.010 -26.123 1.00 70.19 100 ARG A O 1
ATOM 827 N N . ALA A 1 101 ? 10.193 -3.259 -24.262 1.00 72.88 101 ALA A N 1
ATOM 828 C CA . ALA A 1 101 ? 8.891 -3.926 -24.306 1.00 72.88 101 ALA A CA 1
ATOM 829 C C . ALA A 1 101 ? 7.948 -3.539 -23.150 1.00 72.88 101 ALA A C 1
ATOM 831 O O . ALA A 1 101 ? 6.884 -4.141 -23.016 1.00 72.88 101 ALA A O 1
ATOM 832 N N . ALA A 1 102 ? 8.296 -2.536 -22.333 1.00 74.94 102 ALA A N 1
ATOM 833 C CA . ALA A 1 102 ? 7.441 -2.124 -21.224 1.00 74.94 102 ALA A CA 1
ATOM 834 C C . ALA A 1 102 ? 6.053 -1.691 -21.734 1.00 74.94 102 ALA A C 1
ATOM 836 O O . ALA A 1 102 ? 5.940 -0.813 -22.590 1.00 74.94 102 ALA A O 1
ATOM 837 N N . LEU A 1 103 ? 4.986 -2.286 -21.181 1.00 81.81 103 LEU A N 1
ATOM 838 C CA . LEU A 1 103 ? 3.603 -1.935 -21.538 1.00 81.81 103 LEU A CA 1
ATOM 839 C C . LEU A 1 103 ? 3.258 -0.497 -21.138 1.00 81.81 103 LEU A C 1
ATOM 841 O O . LEU A 1 103 ? 2.399 0.132 -21.754 1.00 81.81 103 LEU A O 1
ATOM 845 N N . VAL A 1 104 ? 3.909 0.006 -20.087 1.00 84.38 104 VAL A N 1
ATOM 846 C CA . VAL A 1 104 ? 3.710 1.357 -19.564 1.00 84.38 104 VAL A CA 1
ATOM 847 C C . VAL A 1 104 ? 5.070 2.052 -19.411 1.00 84.38 104 VAL A C 1
ATOM 849 O O . VAL A 1 104 ? 5.974 1.467 -18.801 1.00 84.38 104 VAL A O 1
ATOM 852 N N . PRO A 1 105 ? 5.218 3.304 -19.886 1.00 85.56 105 PRO A N 1
ATOM 853 C CA . PRO A 1 105 ? 6.479 4.038 -19.815 1.00 85.56 105 PRO A CA 1
ATOM 854 C C . PRO A 1 105 ? 7.008 4.198 -18.390 1.00 85.56 105 PRO A C 1
ATOM 856 O O . PRO A 1 105 ? 6.245 4.456 -17.457 1.00 85.56 105 PRO A O 1
ATOM 859 N N . HIS A 1 106 ? 8.325 4.141 -18.203 1.00 89.00 106 HIS A N 1
ATOM 860 C CA . HIS A 1 106 ? 8.941 4.319 -16.878 1.00 89.00 106 HIS A CA 1
ATOM 861 C C . HIS A 1 106 ? 8.745 5.733 -16.311 1.00 89.00 106 HIS A C 1
ATOM 863 O O . HIS A 1 106 ? 8.771 5.927 -15.096 1.00 89.00 106 HIS A O 1
ATOM 869 N N . ALA A 1 107 ? 8.450 6.714 -17.167 1.00 88.00 107 ALA A N 1
ATOM 870 C CA . ALA A 1 107 ? 8.199 8.101 -16.780 1.00 88.00 107 ALA A CA 1
ATOM 871 C C . ALA A 1 107 ? 7.021 8.287 -15.801 1.00 88.00 107 ALA A C 1
ATOM 873 O O . ALA A 1 107 ? 7.015 9.254 -15.041 1.00 88.00 107 ALA A O 1
ATOM 874 N N . VAL A 1 108 ? 6.037 7.376 -15.778 1.00 92.81 108 VAL A N 1
ATOM 875 C CA . VAL A 1 108 ? 4.899 7.469 -14.839 1.00 92.81 108 VAL A CA 1
ATOM 876 C C . VAL A 1 108 ? 5.160 6.776 -13.500 1.00 92.81 108 VAL A C 1
ATOM 878 O O . VAL A 1 108 ? 4.389 6.966 -12.559 1.00 92.81 108 VAL A O 1
ATOM 881 N N . ILE A 1 109 ? 6.255 6.016 -13.380 1.00 92.50 109 ILE A N 1
ATOM 882 C CA . ILE A 1 109 ? 6.627 5.304 -12.151 1.00 92.50 109 ILE A CA 1
ATOM 883 C C . ILE A 1 109 ? 6.750 6.240 -10.940 1.00 92.50 109 ILE A C 1
ATOM 885 O O . ILE A 1 109 ? 6.143 5.941 -9.908 1.00 92.50 109 ILE A O 1
ATOM 889 N N . PRO A 1 110 ? 7.453 7.391 -11.024 1.00 94.38 110 PRO A N 1
ATOM 890 C CA . PRO A 1 110 ? 7.546 8.329 -9.908 1.00 94.38 110 PRO A CA 1
ATOM 891 C C . PRO A 1 110 ? 6.191 8.787 -9.376 1.00 94.38 110 PRO A C 1
ATOM 893 O O . PRO A 1 110 ? 6.025 8.936 -8.165 1.00 94.38 110 PRO A O 1
ATOM 896 N N . LEU A 1 111 ? 5.221 8.981 -10.273 1.00 94.75 111 LEU A N 1
ATOM 897 C CA . LEU A 1 111 ? 3.903 9.491 -9.927 1.00 94.75 111 LEU A CA 1
ATOM 898 C C . LEU A 1 111 ? 3.145 8.484 -9.059 1.00 94.75 111 LEU A C 1
ATOM 900 O O . LEU A 1 111 ? 2.776 8.792 -7.926 1.00 94.75 111 LEU A O 1
ATOM 904 N N . TRP A 1 112 ? 2.933 7.265 -9.563 1.00 95.00 112 TRP A N 1
ATOM 905 C CA . TRP A 1 112 ? 2.110 6.288 -8.851 1.00 95.00 112 TRP A CA 1
ATOM 906 C C . TRP A 1 112 ? 2.828 5.688 -7.639 1.00 95.00 112 TRP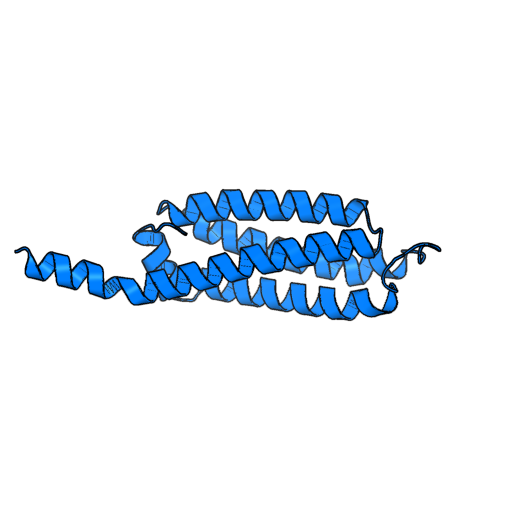 A C 1
ATOM 908 O O . TRP A 1 112 ? 2.183 5.466 -6.614 1.00 95.00 112 TRP A O 1
ATOM 918 N N . VAL A 1 113 ? 4.154 5.493 -7.691 1.00 95.50 113 VAL A N 1
ATOM 919 C CA . VAL A 1 113 ? 4.920 5.050 -6.512 1.00 95.50 113 VAL A CA 1
ATOM 920 C C . VAL A 1 113 ? 4.897 6.135 -5.434 1.00 95.50 113 VAL A C 1
ATOM 922 O O . VAL A 1 113 ? 4.756 5.819 -4.255 1.00 95.50 113 VAL A O 1
ATOM 925 N N . GLY A 1 114 ? 4.972 7.415 -5.816 1.00 95.19 114 GLY A N 1
ATOM 926 C CA . GLY A 1 114 ? 4.815 8.539 -4.893 1.00 95.19 114 GLY A CA 1
ATOM 927 C C . GLY A 1 114 ? 3.462 8.516 -4.176 1.00 95.19 114 GLY A C 1
ATOM 928 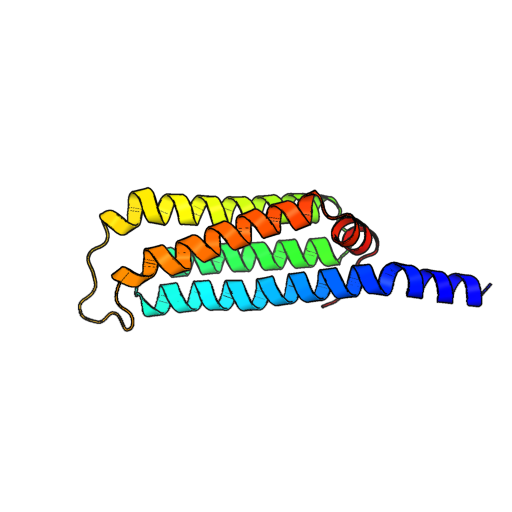O O . GLY A 1 114 ? 3.413 8.582 -2.945 1.00 95.19 114 GLY A O 1
ATOM 929 N N . PHE A 1 115 ? 2.370 8.330 -4.926 1.00 96.25 115 PHE A N 1
ATOM 930 C CA . PHE A 1 115 ? 1.029 8.170 -4.352 1.00 96.25 115 PHE A CA 1
ATOM 931 C C . PHE A 1 115 ? 0.909 6.932 -3.459 1.00 96.25 115 PHE A C 1
ATOM 933 O O . PHE A 1 115 ? 0.277 7.003 -2.404 1.00 96.25 115 PHE A O 1
ATOM 940 N N . ALA A 1 116 ? 1.526 5.813 -3.841 1.00 95.50 116 ALA A N 1
ATOM 941 C CA . ALA A 1 116 ? 1.531 4.599 -3.036 1.00 95.50 116 ALA A CA 1
ATOM 942 C C . ALA A 1 116 ? 2.269 4.787 -1.710 1.00 95.50 116 ALA A C 1
ATOM 944 O O . ALA A 1 116 ? 1.734 4.423 -0.664 1.00 95.50 116 ALA A O 1
ATOM 945 N N . ASN A 1 117 ? 3.436 5.431 -1.727 1.00 95.56 117 ASN A N 1
ATOM 946 C CA . ASN A 1 117 ? 4.185 5.753 -0.514 1.00 95.56 117 ASN A CA 1
ATOM 947 C C . ASN A 1 117 ? 3.363 6.622 0.432 1.00 95.56 117 ASN A C 1
ATOM 949 O O . ASN A 1 117 ? 3.212 6.285 1.605 1.00 95.56 117 ASN A O 1
ATOM 953 N N . LEU A 1 118 ? 2.779 7.706 -0.086 1.00 96.69 118 LEU A N 1
ATOM 954 C CA . LEU A 1 118 ? 1.949 8.596 0.720 1.00 96.69 118 LEU A CA 1
ATOM 955 C C . LEU A 1 118 ? 0.752 7.847 1.318 1.00 96.69 118 LEU A C 1
ATOM 957 O O . LEU A 1 118 ? 0.472 7.978 2.507 1.00 96.69 118 LEU A O 1
ATOM 961 N N . SER A 1 119 ? 0.084 7.022 0.511 1.00 96.69 119 SER A N 1
ATOM 962 C CA . SER A 1 119 ? -1.078 6.239 0.937 1.00 96.69 119 SER A CA 1
ATOM 963 C C . SER A 1 119 ? -0.720 5.238 2.035 1.00 96.69 119 SER A C 1
ATOM 965 O O . SER A 1 119 ? -1.445 5.134 3.022 1.00 96.69 119 SER A O 1
ATOM 967 N N . TYR A 1 120 ? 0.420 4.548 1.924 1.00 96.75 120 TYR A N 1
ATOM 968 C CA . TYR A 1 120 ? 0.890 3.623 2.956 1.00 96.75 120 TYR A CA 1
ATOM 969 C C . TYR A 1 120 ? 1.377 4.325 4.223 1.00 96.75 120 TYR A C 1
ATOM 971 O O . TYR A 1 120 ? 1.096 3.847 5.322 1.00 96.75 120 TYR A O 1
ATOM 979 N N . ALA A 1 121 ? 2.033 5.481 4.104 1.00 96.94 121 ALA A N 1
ATOM 980 C CA . ALA A 1 121 ? 2.400 6.298 5.256 1.00 96.94 121 ALA A CA 1
ATOM 981 C C . ALA A 1 121 ? 1.153 6.781 6.012 1.00 96.94 121 ALA A C 1
ATOM 983 O O . ALA A 1 121 ? 1.049 6.594 7.224 1.00 96.94 121 ALA A O 1
ATOM 984 N N . ILE A 1 122 ? 0.164 7.323 5.294 1.00 97.25 122 ILE A N 1
ATOM 985 C CA . ILE A 1 122 ? -1.128 7.727 5.862 1.00 97.25 122 ILE A CA 1
ATOM 986 C C . ILE A 1 122 ? -1.841 6.519 6.476 1.00 97.25 122 ILE A C 1
ATOM 988 O O . ILE A 1 122 ? -2.332 6.600 7.601 1.00 97.25 122 ILE A O 1
ATOM 992 N N . GLY A 1 123 ? -1.859 5.380 5.785 1.00 96.56 123 GLY A N 1
ATOM 993 C CA . GLY A 1 123 ? -2.440 4.145 6.295 1.00 96.56 123 GLY A CA 1
ATOM 994 C C . GLY A 1 123 ? -1.801 3.700 7.611 1.00 96.56 123 GLY A C 1
ATOM 995 O O . GLY A 1 123 ? -2.514 3.312 8.534 1.00 96.56 123 GLY A O 1
ATOM 996 N N . ALA A 1 124 ? -0.478 3.817 7.746 1.00 96.94 124 ALA A N 1
ATOM 997 C CA . ALA A 1 124 ? 0.207 3.527 9.000 1.00 96.94 124 ALA A CA 1
ATOM 998 C C . ALA A 1 124 ? -0.239 4.475 10.122 1.00 96.94 124 ALA A C 1
ATOM 1000 O O . ALA A 1 124 ? -0.511 4.017 11.230 1.00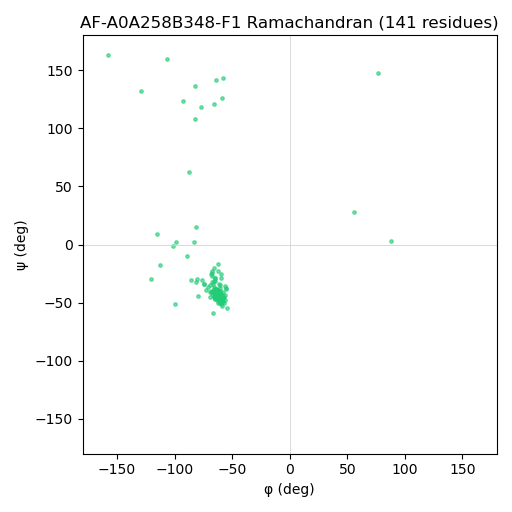 96.94 124 ALA A O 1
ATOM 1001 N N . LEU A 1 125 ? -0.384 5.775 9.836 1.00 96.94 125 LEU A N 1
ATOM 1002 C CA . LEU A 1 125 ? -0.901 6.746 10.806 1.00 96.94 125 LEU A CA 1
ATOM 1003 C C . LEU A 1 125 ? -2.325 6.394 11.255 1.00 96.94 125 LEU A C 1
ATOM 1005 O O . LEU A 1 125 ? -2.601 6.416 12.452 1.00 96.94 125 LEU A O 1
ATOM 1009 N N . PHE A 1 126 ? -3.205 6.001 10.330 1.00 96.06 126 PHE A N 1
ATOM 1010 C CA . PHE A 1 126 ? -4.545 5.520 10.677 1.00 96.06 126 PHE A CA 1
ATOM 1011 C C . PHE A 1 126 ? -4.480 4.298 11.599 1.00 96.06 126 PHE A C 1
ATOM 1013 O O . PHE A 1 126 ? -5.126 4.285 12.643 1.00 96.06 126 PHE A O 1
ATOM 1020 N N . VAL A 1 127 ? -3.668 3.291 11.267 1.00 95.12 127 VAL A N 1
ATOM 1021 C CA . VAL A 1 127 ? -3.536 2.073 12.087 1.00 95.12 127 VAL A CA 1
ATOM 1022 C C . VAL A 1 127 ? -3.007 2.375 13.497 1.00 95.12 127 VAL A C 1
ATOM 1024 O O . VAL A 1 127 ? -3.408 1.715 14.460 1.00 95.12 127 VAL A O 1
ATOM 1027 N N . LEU A 1 128 ? -2.124 3.368 13.632 1.00 94.00 128 LEU A N 1
ATOM 1028 C CA . LEU A 1 128 ? -1.514 3.753 14.906 1.00 94.00 128 LEU A CA 1
ATOM 1029 C C . LEU A 1 128 ? -2.424 4.619 15.779 1.00 94.00 128 LEU A C 1
ATOM 1031 O O . LEU A 1 128 ? -2.507 4.383 16.986 1.00 94.00 128 LEU A O 1
ATOM 1035 N N . PHE A 1 129 ? -3.076 5.616 15.183 1.00 94.56 129 PHE A N 1
ATOM 1036 C CA . PHE A 1 129 ? -3.706 6.709 15.923 1.00 94.56 129 PHE A CA 1
ATOM 1037 C C . PHE A 1 129 ? -5.233 6.723 15.841 1.00 94.56 129 PHE A C 1
ATOM 1039 O O . PHE A 1 129 ? -5.863 7.367 16.679 1.00 94.56 129 PHE A O 1
ATOM 1046 N N . ASP A 1 130 ? -5.852 6.028 14.881 1.00 94.31 130 ASP A N 1
ATOM 1047 C CA . ASP A 1 130 ? -7.308 6.042 14.759 1.00 94.31 130 ASP A CA 1
ATOM 1048 C C . ASP A 1 130 ? -7.959 5.139 15.829 1.00 94.31 130 ASP A C 1
ATOM 1050 O O . ASP A 1 130 ? -7.751 3.916 15.846 1.00 94.31 130 ASP A O 1
ATOM 1054 N N . PRO A 1 131 ? -8.786 5.705 16.729 1.00 90.75 131 PRO A N 1
ATOM 1055 C CA . PRO A 1 131 ? -9.399 4.943 17.808 1.00 90.75 131 PRO A CA 1
ATOM 1056 C C . PRO A 1 131 ? -10.418 3.916 17.299 1.00 90.75 131 PRO A C 1
ATOM 1058 O O . PRO A 1 131 ? -10.672 2.932 17.993 1.00 90.75 131 PRO A O 1
ATOM 1061 N N . ARG A 1 132 ? -10.991 4.099 16.101 1.00 91.69 1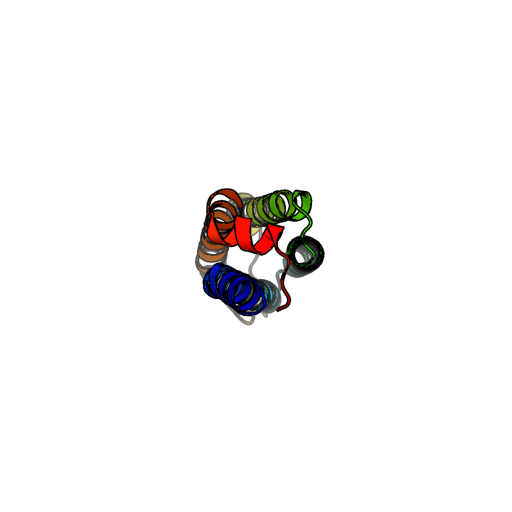32 ARG A N 1
ATOM 1062 C CA . ARG A 1 132 ? -11.938 3.148 15.500 1.00 91.69 132 ARG A CA 1
ATOM 1063 C C . ARG A 1 132 ? -11.213 1.870 15.097 1.00 91.69 132 ARG A C 1
ATOM 1065 O O . ARG A 1 132 ? -11.667 0.786 15.449 1.00 91.69 132 ARG A O 1
ATOM 1072 N N . ILE A 1 133 ? -10.049 2.000 14.453 1.00 91.62 133 ILE A N 1
ATOM 1073 C CA . ILE A 1 133 ? -9.210 0.851 14.073 1.00 91.62 133 ILE A CA 1
ATOM 1074 C C . ILE A 1 133 ? -8.712 0.121 15.318 1.00 91.62 133 ILE A C 1
ATOM 1076 O O . ILE A 1 133 ? -8.730 -1.109 15.364 1.00 91.62 133 ILE A O 1
ATOM 1080 N N . GLN A 1 134 ? -8.321 0.859 16.360 1.00 91.12 134 GLN A N 1
ATOM 1081 C CA . GLN A 1 134 ? -7.940 0.244 17.627 1.00 91.12 134 GLN A CA 1
ATOM 1082 C C . GLN A 1 134 ? -9.072 -0.600 18.222 1.00 91.12 134 GLN A C 1
ATOM 1084 O O . GLN A 1 134 ? -8.856 -1.769 18.531 1.00 91.12 134 GLN A O 1
ATOM 1089 N N . ARG A 1 135 ? -10.271 -0.029 18.373 1.00 89.94 135 ARG A N 1
ATOM 1090 C CA . ARG A 1 135 ? -11.412 -0.720 18.995 1.00 89.94 135 ARG A CA 1
ATOM 1091 C C . ARG A 1 135 ? -11.884 -1.915 18.167 1.00 89.94 135 ARG A C 1
ATOM 1093 O O . ARG A 1 135 ? -12.157 -2.975 18.732 1.00 89.94 135 ARG A O 1
ATOM 1100 N N . ALA A 1 136 ? -11.908 -1.782 16.840 1.00 88.81 136 ALA A N 1
ATOM 1101 C CA . ALA A 1 136 ? -12.208 -2.890 15.938 1.00 88.81 136 ALA A CA 1
ATOM 1102 C C . ALA A 1 136 ? -11.176 -4.020 16.078 1.00 88.81 136 ALA A C 1
ATOM 1104 O O . ALA A 1 136 ? -11.544 -5.184 16.216 1.00 88.81 136 ALA A O 1
ATOM 1105 N N . GLY A 1 137 ? -9.888 -3.673 16.127 1.00 86.94 137 GLY A N 1
ATOM 1106 C CA . GLY A 1 137 ? -8.797 -4.627 16.316 1.00 86.94 137 GLY A CA 1
ATOM 1107 C C . GLY A 1 137 ? -8.759 -5.294 17.691 1.00 86.94 137 GLY A C 1
ATOM 1108 O O . GLY A 1 137 ? -8.214 -6.381 17.804 1.00 86.94 137 GLY A O 1
ATOM 1109 N N . GLU A 1 138 ? -9.315 -4.683 18.739 1.00 87.69 138 GLU A N 1
ATOM 1110 C CA . GLU A 1 138 ? -9.446 -5.317 20.063 1.00 87.69 138 GLU A CA 1
ATOM 1111 C C . GLU A 1 138 ? -10.660 -6.246 20.150 1.00 87.69 138 GLU A C 1
ATOM 1113 O O . GLU A 1 138 ? -10.612 -7.254 20.851 1.00 87.69 138 GLU A O 1
ATOM 1118 N N . THR A 1 139 ? -11.735 -5.914 19.433 1.00 85.81 139 THR A N 1
ATOM 1119 C CA . THR A 1 139 ? -12.961 -6.726 19.377 1.00 85.81 139 THR A CA 1
ATOM 1120 C C . THR A 1 139 ? -12.784 -7.950 18.476 1.00 85.81 139 THR A C 1
ATOM 1122 O O . THR A 1 139 ? -13.378 -8.997 18.725 1.00 85.81 139 THR A O 1
ATOM 1125 N N . GLY A 1 140 ? -11.942 -7.823 17.448 1.00 84.88 140 GLY A N 1
ATOM 1126 C CA . GLY A 1 140 ? -11.831 -8.790 16.365 1.00 84.88 140 GLY A CA 1
ATOM 1127 C C . GLY A 1 140 ? -12.989 -8.656 15.373 1.00 84.88 140 GLY A C 1
ATOM 1128 O O . GLY A 1 140 ? -14.106 -8.273 15.726 1.00 84.88 140 GLY A O 1
ATOM 1129 N N . PHE A 1 141 ? -12.720 -8.932 14.101 1.00 88.56 141 PHE A N 1
ATOM 1130 C CA . PHE A 1 141 ? -13.710 -8.845 13.029 1.00 88.56 141 PHE A CA 1
ATOM 1131 C C . PHE A 1 141 ? -13.304 -9.700 11.825 1.00 88.56 141 PHE A C 1
ATOM 1133 O O . PHE A 1 141 ? -12.149 -10.081 11.675 1.00 88.56 141 PHE A O 1
ATOM 1140 N N . MET A 1 142 ? -14.263 -9.983 10.945 1.00 85.50 142 MET A N 1
ATOM 1141 C CA . MET A 1 142 ? -14.015 -10.637 9.655 1.00 85.50 142 MET A CA 1
ATOM 1142 C C . MET A 1 142 ? -14.155 -9.640 8.501 1.00 85.50 142 MET A C 1
ATOM 1144 O O . MET A 1 142 ? -14.764 -8.585 8.680 1.00 85.50 142 MET A O 1
ATOM 1148 N N . LEU A 1 143 ? -13.563 -9.965 7.348 1.00 78.19 143 LEU A N 1
ATOM 1149 C CA . LEU A 1 143 ? -13.602 -9.157 6.120 1.00 78.19 143 LEU A CA 1
ATOM 1150 C C . LEU A 1 143 ? -14.944 -9.268 5.406 1.00 78.19 143 LEU A C 1
ATOM 1152 O O . LEU A 1 143 ? -15.654 -10.275 5.619 1.00 78.19 143 LEU A O 1
#

Secondary structure (DSSP, 8-state):
-HHHHHHHHHHTHHHHHHHHHHHHHHHHHHHHHHHHHHHTT-HHHHHHHHHHHHHHHHHHHHHHTT-HHHHHHHHHHHHHHHHHHHHIIIIIGGGPPPPTT-SS-GGGHHHHHHHHHHHHHHHHHHHHH-HHHHHHHHH----

Foldseek 3Di:
DVVVVVVVVVVLPVLLVVLVVLVVCLLVLLVVVLVLCVLQVVVVVSVVSVVLSVVLVVLVQVLLAQDPVSLLVNLVSLQVLLVVLVCCVPPPLVVDDRDPRRNDTSVCSCVVSVVSSVSSNVSSVCSVPPVSSVVSSNVHHDD

Solvent-accessible surface area (backbone atoms only — not comparable to full-atom values): 7426 Å² total; per-residue (Å²): 116,66,68,60,53,54,50,53,59,58,70,48,42,66,28,37,54,52,42,39,52,52,51,51,51,51,55,56,49,49,53,51,54,34,50,50,28,52,42,49,62,39,58,73,58,20,54,50,44,49,54,51,46,52,51,47,51,56,32,46,54,41,16,31,69,30,35,70,68,26,41,57,50,38,23,51,49,26,42,50,50,20,50,50,43,52,48,36,60,75,66,43,52,84,74,55,78,80,62,98,76,43,80,42,69,68,84,54,48,64,58,57,48,49,53,47,23,52,51,26,43,52,48,18,49,42,51,72,67,34,67,43,42,47,53,27,28,61,70,34,56,78,128

Mean predicted aligned error: 5.68 Å

Radius of gyration: 17.95 Å; Cα contacts (8 Å, |Δi|>4): 135; chains: 1; bounding box: 51×22×54 Å